Protein AF-C1EFM7-F1 (afdb_monomer_lite)

Radius of gyration: 11.13 Å; chains: 1; bounding box: 27×26×29 Å

Secondary structure (DSSP, 8-state):
--BSSPPSEEEPPTTS-GGGGTT-EEEEEETTTTEEEEEEEEEEETTTTEEEEEETTS-EEEEEHHHHHHTT-EEEE-

pLDDT: mean 87.54, std 5.55, range [59.66, 93.62]

Organism: Micromonas commoda (strain RCC299 / NOUM17 / CCMP2709) (NCBI:txid296587)

Foldseek 3Di:
DWALDDDPFDQAALPDDCVLLAQFWKWFQDPVVNTTFIWTFPDADPPQQWTWTQTPVRDIDIGRNNVRSNVSRITTHD

Sequence (78 aa):
MGLKKPSAGFIQPPEGDLSALNNAQIELFWPDDGMWYKAEVVSLNTRNRSAKVLYATGDVETLSIDEIAQEGHLNVCT

Structure (mmCIF, N/CA/C/O backbone):
data_AF-C1EFM7-F1
#
_entry.id   AF-C1EFM7-F1
#
loop_
_atom_site.group_PDB
_atom_site.id
_atom_site.type_symbol
_atom_site.label_atom_id
_atom_site.label_alt_id
_atom_site.label_comp_id
_atom_site.label_asym_id
_atom_site.label_entity_id
_atom_site.label_seq_id
_atom_site.pdbx_PDB_ins_code
_atom_site.Cartn_x
_atom_site.Cartn_y
_atom_site.Cartn_z
_atom_site.occupancy
_atom_site.B_iso_or_equiv
_atom_site.auth_seq_id
_atom_site.auth_comp_id
_atom_site.auth_asym_id
_atom_site.auth_atom_id
_atom_site.pdbx_PDB_model_num
ATOM 1 N N . MET A 1 1 ? -11.497 -7.456 -6.835 1.00 59.66 1 MET A N 1
ATOM 2 C CA . MET A 1 1 ? -11.082 -7.764 -8.223 1.00 59.66 1 MET A CA 1
ATOM 3 C C . MET A 1 1 ? -9.685 -7.195 -8.415 1.00 59.66 1 MET A C 1
ATOM 5 O O . MET A 1 1 ? -9.523 -6.005 -8.172 1.00 59.66 1 MET A O 1
ATOM 9 N N . GLY A 1 2 ? -8.701 -8.031 -8.753 1.00 71.81 2 GLY A N 1
ATOM 10 C CA . GLY A 1 2 ? -7.318 -7.601 -8.984 1.00 71.81 2 GLY A CA 1
ATOM 11 C C . GLY A 1 2 ? -7.151 -6.837 -10.303 1.00 71.81 2 GLY A C 1
ATOM 12 O O . GLY A 1 2 ? -7.925 -7.009 -11.247 1.00 71.81 2 GLY A O 1
ATOM 13 N N . LEU A 1 3 ? -6.150 -5.968 -10.358 1.00 78.31 3 LEU A N 1
ATOM 14 C CA . LEU A 1 3 ? -5.771 -5.149 -11.502 1.00 78.31 3 LEU A CA 1
ATOM 15 C C . LEU A 1 3 ? -4.486 -5.693 -12.135 1.00 78.31 3 LEU A C 1
ATOM 17 O O . LEU A 1 3 ? -3.555 -6.078 -11.442 1.00 78.31 3 LEU A O 1
ATOM 21 N N . LYS A 1 4 ? -4.376 -5.656 -13.466 1.00 80.44 4 LYS A N 1
ATOM 22 C CA . LYS A 1 4 ? -3.125 -6.030 -14.161 1.00 80.44 4 LYS A CA 1
ATOM 23 C C . LYS A 1 4 ? -2.043 -4.948 -14.123 1.00 80.44 4 LYS A C 1
ATOM 25 O O . LYS A 1 4 ? -0.905 -5.204 -14.494 1.00 80.44 4 LYS A O 1
ATOM 30 N N . LYS A 1 5 ? -2.414 -3.728 -13.748 1.00 79.19 5 LYS A N 1
ATOM 31 C CA . LYS A 1 5 ? -1.524 -2.572 -13.673 1.00 79.19 5 LYS A CA 1
ATOM 32 C C . LYS A 1 5 ? -1.931 -1.698 -12.490 1.00 79.19 5 LYS A C 1
ATOM 34 O O . LYS A 1 5 ? -3.139 -1.597 -12.250 1.00 79.19 5 LYS A O 1
ATOM 39 N N . PRO A 1 6 ? -0.973 -1.062 -11.805 1.00 83.44 6 PRO A N 1
ATOM 40 C CA . PRO A 1 6 ? -1.304 -0.082 -10.791 1.00 83.44 6 PRO A CA 1
ATOM 41 C C . PRO A 1 6 ? -1.941 1.145 -11.454 1.00 83.44 6 PRO A C 1
ATOM 43 O O . PRO A 1 6 ? -1.762 1.420 -12.649 1.00 83.44 6 PRO A O 1
ATOM 46 N N . SER A 1 7 ? -2.728 1.864 -10.673 1.00 84.25 7 SER A N 1
ATOM 47 C CA . SER A 1 7 ? -3.259 3.177 -11.003 1.00 84.25 7 SER A CA 1
ATOM 48 C C . SER A 1 7 ? -2.147 4.235 -10.927 1.00 84.25 7 SER A C 1
ATOM 50 O O . SER A 1 7 ? -1.024 3.957 -10.504 1.00 84.25 7 SER A O 1
ATOM 52 N N . ALA A 1 8 ? -2.447 5.463 -11.366 1.00 83.12 8 ALA A N 1
ATOM 53 C CA . ALA A 1 8 ? -1.508 6.575 -11.241 1.00 83.12 8 ALA A CA 1
ATOM 54 C C . ALA A 1 8 ? -1.143 6.788 -9.762 1.00 83.12 8 ALA A C 1
ATOM 56 O O . ALA A 1 8 ? -2.022 6.876 -8.903 1.00 83.12 8 ALA A O 1
ATOM 57 N N . GLY A 1 9 ? 0.154 6.803 -9.481 1.00 86.12 9 GLY A N 1
ATOM 58 C CA . GLY A 1 9 ? 0.689 6.809 -8.132 1.00 86.12 9 GLY A CA 1
ATOM 59 C C . GLY A 1 9 ? 2.209 6.792 -8.147 1.00 86.12 9 GLY A C 1
ATOM 60 O O . GLY A 1 9 ? 2.837 6.981 -9.195 1.00 86.12 9 GLY A O 1
ATOM 61 N N . PHE A 1 10 ? 2.799 6.561 -6.983 1.00 87.94 10 PHE A N 1
ATOM 62 C CA . PHE A 1 10 ? 4.233 6.355 -6.839 1.00 87.94 10 PHE A CA 1
ATOM 63 C C . PHE A 1 10 ? 4.509 5.102 -6.012 1.00 87.94 10 PHE A C 1
ATOM 65 O O . PHE A 1 10 ? 3.786 4.787 -5.067 1.00 87.94 10 PHE A O 1
ATOM 72 N N . ILE A 1 11 ? 5.582 4.391 -6.360 1.00 89.25 11 ILE A N 1
ATOM 73 C CA . ILE A 1 11 ? 6.043 3.257 -5.564 1.00 89.25 11 ILE A CA 1
ATOM 74 C C . ILE A 1 11 ? 6.670 3.804 -4.288 1.00 89.25 11 ILE A C 1
ATOM 76 O O . ILE A 1 11 ? 7.615 4.595 -4.350 1.00 89.25 11 ILE A O 1
ATOM 80 N N . GLN A 1 12 ? 6.128 3.408 -3.140 1.00 88.25 12 GLN A N 1
ATOM 81 C CA . GLN A 1 12 ? 6.667 3.812 -1.851 1.00 88.25 12 GLN A CA 1
ATOM 82 C C . GLN A 1 12 ? 8.051 3.173 -1.678 1.00 88.25 12 GLN A C 1
ATOM 84 O O . GLN A 1 12 ? 8.152 1.946 -1.723 1.00 88.25 12 GLN A O 1
ATOM 89 N N . PRO A 1 13 ? 9.115 3.958 -1.444 1.00 85.69 13 PRO A N 1
ATOM 90 C CA . PRO A 1 13 ? 10.412 3.392 -1.115 1.00 85.69 13 PRO A CA 1
ATOM 91 C C . PRO A 1 13 ? 10.413 2.881 0.334 1.00 85.69 13 PRO A C 1
ATOM 93 O O . PRO A 1 13 ? 9.774 3.501 1.193 1.00 85.69 13 PRO A O 1
ATOM 96 N N . PRO A 1 14 ? 11.156 1.799 0.644 1.00 81.69 14 PRO A N 1
ATOM 97 C CA . PRO A 1 14 ? 11.210 1.254 1.996 1.00 81.69 14 PRO A CA 1
ATOM 98 C C . PRO A 1 14 ? 11.733 2.318 2.959 1.00 81.69 14 PRO A C 1
ATOM 100 O O . PRO A 1 14 ? 11.068 2.661 3.929 1.00 81.69 14 PRO A O 1
ATOM 103 N N . GLU A 1 15 ? 12.852 2.964 2.655 1.00 81.38 15 GLU A N 1
ATOM 104 C CA . GLU A 1 15 ? 13.429 4.029 3.490 1.00 81.38 15 GLU A CA 1
ATOM 105 C C . GLU A 1 15 ? 12.696 5.383 3.383 1.00 81.38 15 GLU A C 1
ATOM 107 O O . GLU A 1 15 ? 13.166 6.388 3.911 1.00 81.38 15 GLU A O 1
ATOM 112 N N . GLY A 1 16 ? 11.547 5.427 2.703 1.00 74.56 16 GLY A N 1
ATOM 113 C CA . GLY A 1 16 ? 10.751 6.636 2.524 1.00 74.56 16 GLY A CA 1
ATOM 114 C C . GLY A 1 16 ? 9.937 7.045 3.746 1.00 74.56 16 GLY A C 1
ATOM 115 O O . GLY A 1 16 ? 9.651 6.255 4.648 1.00 74.56 16 GLY A O 1
ATOM 116 N N . ASP A 1 17 ? 9.475 8.292 3.717 1.00 83.75 17 ASP A N 1
ATOM 117 C CA . ASP A 1 17 ? 8.484 8.799 4.656 1.00 83.75 17 ASP A CA 1
ATOM 118 C C . ASP A 1 17 ? 7.183 7.994 4.560 1.00 83.75 17 ASP A C 1
ATOM 120 O O . ASP A 1 17 ? 6.490 8.007 3.542 1.00 83.75 17 ASP A O 1
ATOM 124 N N . LEU A 1 18 ? 6.813 7.325 5.654 1.00 83.31 18 LEU A N 1
ATOM 125 C CA . LEU A 1 18 ? 5.539 6.605 5.756 1.00 83.31 18 LEU A CA 1
ATOM 126 C C . LEU A 1 18 ? 4.345 7.567 5.899 1.00 83.31 18 LEU A C 1
ATOM 128 O O . LEU A 1 18 ? 3.194 7.147 5.837 1.00 83.31 18 LEU A O 1
ATOM 132 N N . SER A 1 19 ? 4.608 8.864 6.068 1.00 85.25 19 SER A N 1
ATOM 133 C CA . SER A 1 19 ? 3.605 9.928 6.155 1.00 85.25 19 SER A CA 1
ATOM 134 C C . SER A 1 19 ? 2.642 9.920 4.965 1.00 85.25 19 SER A C 1
ATOM 136 O O . SER A 1 19 ? 1.455 10.178 5.144 1.00 85.25 19 SER A O 1
ATOM 138 N N . ALA A 1 20 ? 3.129 9.556 3.774 1.00 85.69 20 ALA A N 1
ATOM 139 C CA . ALA A 1 20 ? 2.316 9.484 2.565 1.00 85.69 20 ALA A CA 1
ATOM 140 C C . ALA A 1 20 ? 1.371 8.272 2.522 1.00 85.69 20 ALA A C 1
ATOM 142 O O . ALA A 1 20 ? 0.438 8.265 1.732 1.00 85.69 20 ALA A O 1
ATOM 143 N N . LEU A 1 21 ? 1.586 7.266 3.376 1.00 87.31 21 LEU A N 1
ATOM 144 C CA . LEU A 1 21 ? 0.698 6.111 3.509 1.00 87.31 21 LEU A CA 1
ATOM 145 C C . LEU A 1 21 ? -0.455 6.378 4.472 1.00 87.31 21 LEU A C 1
ATOM 147 O O . LEU A 1 21 ? -1.423 5.630 4.491 1.00 87.31 21 LEU A O 1
ATOM 151 N N . ASN A 1 22 ? -0.361 7.398 5.322 1.00 88.12 22 ASN A N 1
ATOM 152 C CA . ASN A 1 22 ? -1.347 7.603 6.370 1.00 88.12 22 ASN A CA 1
ATOM 153 C C . ASN A 1 22 ? -2.715 7.982 5.775 1.00 88.12 22 ASN A C 1
ATOM 155 O O . ASN A 1 22 ? -2.848 9.058 5.200 1.00 88.12 22 ASN A O 1
ATOM 159 N N . ASN A 1 23 ? -3.726 7.118 5.948 1.00 86.81 23 ASN A N 1
ATOM 160 C CA . ASN A 1 23 ? -5.058 7.268 5.341 1.00 86.81 23 ASN A CA 1
ATOM 161 C C . ASN A 1 23 ? -5.022 7.377 3.804 1.00 86.81 23 ASN A C 1
ATOM 163 O O . ASN A 1 23 ? -5.932 7.932 3.191 1.00 86.81 23 ASN A O 1
ATOM 167 N N . ALA A 1 24 ? -3.963 6.862 3.177 1.00 90.31 24 ALA A N 1
ATOM 168 C CA . ALA A 1 24 ? -3.832 6.863 1.733 1.00 90.31 24 ALA A CA 1
ATOM 169 C C . ALA A 1 24 ? -4.419 5.592 1.124 1.00 90.31 24 ALA A C 1
ATOM 171 O O . ALA A 1 24 ? -4.424 4.512 1.728 1.00 90.31 24 ALA A O 1
ATOM 172 N N . GLN A 1 25 ? -4.876 5.730 -0.116 1.00 92.75 25 GLN A N 1
ATOM 173 C CA . GLN A 1 25 ? -5.278 4.597 -0.926 1.00 92.75 25 GLN A CA 1
ATOM 174 C C . GLN A 1 25 ? -4.032 3.996 -1.575 1.00 92.75 25 GLN A C 1
ATOM 176 O O . GLN A 1 25 ? -3.237 4.704 -2.193 1.00 92.75 25 GLN A O 1
ATOM 181 N N . ILE A 1 26 ? -3.850 2.694 -1.412 1.00 91.81 26 ILE A N 1
ATOM 182 C CA 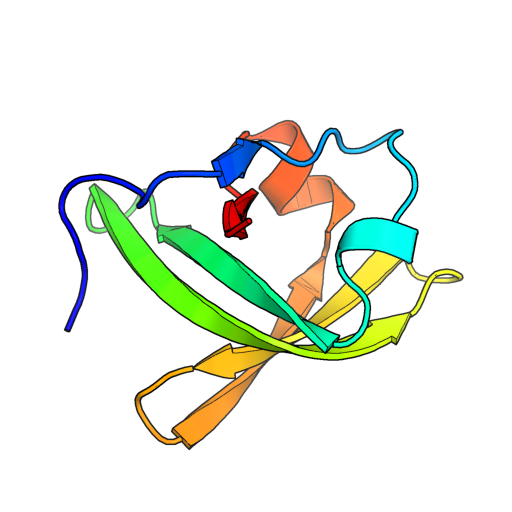. ILE A 1 26 ? -2.685 1.973 -1.907 1.00 91.81 26 ILE A CA 1
ATOM 183 C C . ILE A 1 26 ? -3.107 0.804 -2.789 1.00 91.81 26 ILE A C 1
ATOM 185 O O . ILE A 1 26 ? -4.235 0.307 -2.745 1.00 91.81 26 ILE A O 1
ATOM 189 N N . GLU A 1 27 ? -2.171 0.332 -3.589 1.00 92.81 27 GLU A N 1
ATOM 190 C CA . GLU A 1 27 ? -2.312 -0.876 -4.377 1.00 92.81 27 GLU A CA 1
ATOM 191 C C . GLU A 1 27 ? -1.135 -1.794 -4.073 1.00 92.81 27 GLU A C 1
ATOM 193 O O . GLU A 1 27 ? 0.021 -1.373 -4.098 1.00 92.81 27 GLU A O 1
ATOM 198 N N . LEU A 1 28 ? -1.453 -3.048 -3.772 1.00 90.69 28 LEU A N 1
ATOM 199 C CA . LEU A 1 28 ? -0.493 -4.078 -3.400 1.00 90.69 28 LEU A CA 1
ATOM 200 C C . LEU A 1 28 ? -0.350 -5.079 -4.531 1.00 90.69 28 LEU A C 1
ATOM 202 O O . LEU A 1 28 ? -1.348 -5.657 -4.966 1.00 90.69 28 LEU A O 1
ATOM 206 N N . PHE A 1 29 ? 0.869 -5.286 -5.006 1.00 90.12 29 PHE A N 1
ATOM 207 C CA . PHE A 1 29 ? 1.149 -6.300 -6.008 1.00 90.12 29 PHE A CA 1
ATOM 208 C C . PHE A 1 29 ? 1.384 -7.657 -5.357 1.00 90.12 29 PHE A C 1
ATOM 210 O O . PHE A 1 29 ? 2.266 -7.810 -4.519 1.00 90.12 29 PHE A O 1
ATOM 217 N N . TRP A 1 30 ? 0.615 -8.645 -5.793 1.00 88.19 30 TRP A N 1
ATOM 218 C CA . TRP A 1 30 ? 0.785 -10.031 -5.395 1.00 88.19 30 TRP A CA 1
ATOM 219 C C . TRP A 1 30 ? 1.491 -10.794 -6.518 1.00 88.19 30 TRP A C 1
ATOM 221 O O . TRP A 1 30 ? 0.905 -10.944 -7.597 1.00 88.19 30 TRP A O 1
ATOM 231 N N . PRO A 1 31 ? 2.734 -11.264 -6.300 1.00 84.50 31 PRO A N 1
ATOM 232 C CA . PRO A 1 31 ? 3.516 -11.945 -7.328 1.00 84.50 31 PRO A CA 1
ATOM 233 C C . PRO A 1 31 ? 2.957 -13.327 -7.693 1.00 84.50 31 PRO A C 1
ATOM 235 O O . PRO A 1 31 ? 3.108 -13.728 -8.844 1.00 84.50 31 PRO A O 1
ATOM 238 N N . ASP A 1 32 ? 2.270 -14.014 -6.771 1.00 86.69 32 ASP A N 1
ATOM 239 C CA . ASP A 1 32 ? 1.610 -15.304 -7.030 1.00 86.69 32 ASP A CA 1
ATOM 240 C C . ASP A 1 32 ? 0.609 -15.228 -8.192 1.00 86.69 32 ASP A C 1
ATOM 242 O O . ASP A 1 32 ? 0.626 -16.067 -9.093 1.00 86.69 32 ASP A O 1
ATOM 246 N N . ASP A 1 33 ? 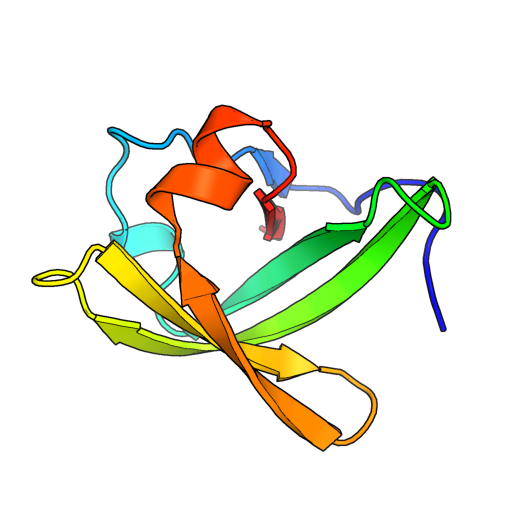-0.228 -14.186 -8.203 1.00 87.88 33 ASP A N 1
ATOM 247 C CA . ASP A 1 33 ? -1.220 -13.951 -9.260 1.00 87.88 33 ASP A CA 1
ATOM 248 C C . ASP A 1 33 ? -0.732 -12.970 -10.340 1.00 87.88 33 ASP A C 1
ATOM 250 O O . ASP A 1 33 ? -1.350 -12.834 -11.401 1.00 87.88 33 ASP A O 1
ATOM 254 N N . GLY A 1 34 ? 0.339 -12.223 -10.064 1.00 87.81 34 GLY A N 1
ATOM 255 C CA . GLY A 1 34 ? 0.780 -11.093 -10.878 1.00 87.81 34 GLY A CA 1
ATOM 256 C C . GLY A 1 34 ? -0.264 -9.972 -10.954 1.00 87.81 34 GLY A C 1
ATOM 257 O O . GLY A 1 34 ? -0.441 -9.360 -12.013 1.00 87.81 34 GLY A O 1
ATOM 258 N N . MET A 1 35 ? -0.999 -9.726 -9.864 1.00 90.50 35 MET A N 1
ATOM 259 C CA . MET A 1 35 ? -2.102 -8.759 -9.818 1.00 90.50 35 MET A CA 1
ATOM 260 C C . MET A 1 35 ? -1.946 -7.732 -8.698 1.00 90.50 35 MET A C 1
ATOM 262 O O . MET A 1 35 ? -1.479 -8.031 -7.607 1.00 90.50 35 MET A O 1
ATOM 266 N N . TRP A 1 36 ? -2.412 -6.516 -8.968 1.00 90.81 36 TRP A N 1
ATOM 267 C CA . TRP A 1 36 ? -2.499 -5.404 -8.028 1.00 90.81 36 TRP A CA 1
ATOM 268 C C . TRP A 1 36 ? -3.861 -5.383 -7.337 1.00 90.81 36 TRP A C 1
ATOM 270 O O . TRP A 1 36 ? -4.906 -5.400 -7.988 1.00 90.81 36 TRP A O 1
ATO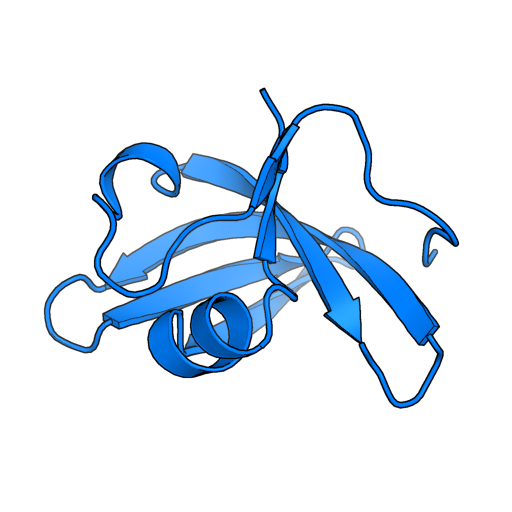M 280 N N . TYR A 1 37 ? -3.871 -5.294 -6.018 1.00 90.62 37 TYR A N 1
ATOM 281 C CA . TYR A 1 37 ? -5.078 -5.273 -5.208 1.00 90.62 37 TYR A CA 1
ATOM 282 C C . TYR A 1 37 ? -5.202 -3.928 -4.512 1.00 90.62 37 TYR A C 1
ATOM 284 O O . TYR A 1 37 ? -4.281 -3.477 -3.839 1.00 90.62 37 TYR A O 1
ATOM 292 N N . LYS A 1 38 ? -6.361 -3.289 -4.678 1.00 91.12 38 LYS A N 1
ATOM 293 C CA . LYS A 1 38 ? -6.662 -2.016 -4.024 1.00 91.12 38 LYS A CA 1
ATOM 294 C 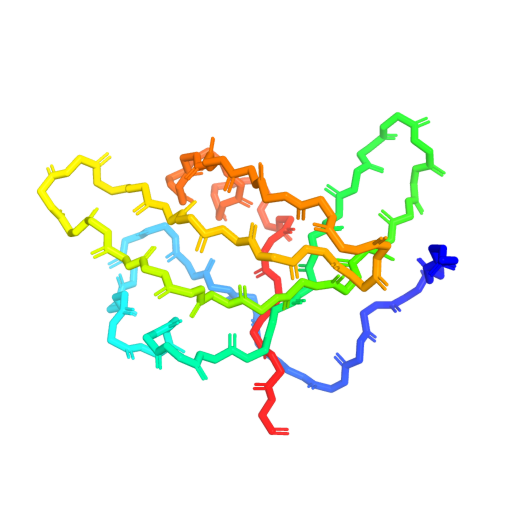C . LYS A 1 38 ? -6.923 -2.239 -2.544 1.00 91.12 38 LYS A C 1
ATOM 296 O O . LYS A 1 38 ? -7.780 -3.054 -2.186 1.00 91.12 38 LYS A O 1
ATOM 301 N N . ALA A 1 39 ? -6.237 -1.463 -1.724 1.00 92.12 39 ALA A N 1
ATOM 302 C CA . ALA A 1 39 ? -6.449 -1.403 -0.296 1.00 92.12 39 ALA A CA 1
ATOM 303 C C . ALA A 1 39 ? -6.348 0.043 0.201 1.00 92.12 39 ALA A C 1
ATOM 305 O O . ALA A 1 39 ? -5.823 0.927 -0.470 1.00 92.12 39 ALA A O 1
ATOM 306 N N . GLU A 1 40 ? -6.870 0.300 1.386 1.00 93.12 40 GLU A N 1
ATOM 307 C CA . GLU A 1 40 ? -6.780 1.598 2.044 1.00 93.12 40 GLU A CA 1
ATOM 308 C C . GLU A 1 40 ? -6.033 1.447 3.360 1.00 93.12 40 GLU A C 1
ATOM 310 O O . GLU A 1 40 ? -6.313 0.534 4.135 1.00 93.12 40 GLU A O 1
ATOM 315 N N . VAL A 1 41 ? -5.073 2.325 3.631 1.00 92.62 41 VAL A N 1
ATOM 316 C CA . VAL A 1 41 ? -4.322 2.277 4.885 1.00 92.62 41 VAL A CA 1
ATOM 317 C C . VAL A 1 41 ? -5.194 2.820 6.010 1.00 92.62 41 VAL A C 1
ATOM 319 O O . VAL A 1 41 ? -5.319 4.026 6.203 1.00 92.62 41 VAL A O 1
ATOM 322 N N . VAL A 1 42 ? -5.759 1.912 6.799 1.00 93.00 42 VAL A N 1
ATOM 323 C CA . VAL A 1 42 ? -6.604 2.263 7.947 1.00 93.00 42 VAL A CA 1
ATOM 324 C C . VAL A 1 42 ? -5.789 2.590 9.194 1.00 93.00 42 VAL A C 1
ATOM 326 O O . VAL A 1 42 ? -6.244 3.326 10.065 1.00 93.00 42 VAL A O 1
ATOM 329 N N . SER A 1 43 ? -4.585 2.031 9.322 1.00 91.69 43 SER A N 1
ATOM 330 C CA . SER A 1 43 ? -3.703 2.330 10.448 1.00 91.69 43 SER A CA 1
ATOM 331 C C . SER A 1 43 ? -2.256 2.070 10.071 1.00 91.69 43 SER A C 1
ATOM 333 O O . SER A 1 43 ? -1.924 1.007 9.567 1.00 91.69 43 SER A O 1
ATOM 335 N N . LEU A 1 44 ? -1.368 3.000 10.393 1.00 90.81 44 LEU A N 1
ATOM 336 C CA . LEU A 1 44 ? 0.056 2.883 10.104 1.00 90.81 44 LEU A CA 1
ATOM 337 C C . LEU A 1 44 ? 0.851 2.786 11.409 1.00 90.81 44 LEU A C 1
ATOM 339 O O . LEU A 1 44 ? 0.636 3.567 12.334 1.00 90.81 44 LEU A O 1
ATOM 343 N N . ASN A 1 45 ? 1.781 1.839 11.485 1.00 90.31 45 ASN A N 1
ATOM 344 C CA . ASN A 1 45 ? 2.689 1.662 12.608 1.00 90.31 45 ASN A CA 1
ATOM 345 C C . ASN A 1 45 ? 4.124 1.954 12.161 1.00 90.31 45 ASN A C 1
ATOM 347 O O . ASN A 1 45 ? 4.823 1.099 11.621 1.00 90.31 45 ASN A O 1
ATOM 351 N N . THR A 1 46 ? 4.579 3.174 12.430 1.00 85.44 46 THR A N 1
ATOM 352 C CA . THR A 1 46 ? 5.931 3.630 12.081 1.00 85.44 46 THR A CA 1
ATOM 353 C C . THR A 1 46 ? 7.024 2.946 12.899 1.00 85.44 46 THR A C 1
ATOM 355 O O . THR A 1 46 ? 8.145 2.811 12.420 1.00 85.44 46 THR A O 1
ATOM 358 N N . ARG A 1 47 ? 6.708 2.462 14.109 1.00 86.25 47 ARG A N 1
ATOM 359 C CA . ARG A 1 47 ? 7.673 1.792 14.994 1.00 86.25 47 ARG A CA 1
ATOM 360 C C . ARG A 1 47 ? 8.051 0.408 14.478 1.00 86.25 47 ARG A C 1
ATOM 362 O O . ARG A 1 47 ? 9.224 0.059 14.484 1.00 86.25 47 ARG A O 1
ATOM 369 N N . ASN A 1 48 ? 7.055 -0.350 14.022 1.00 84.88 48 ASN A N 1
ATOM 370 C CA . ASN A 1 48 ? 7.247 -1.691 13.464 1.00 84.88 48 ASN A CA 1
ATOM 371 C C . ASN A 1 48 ? 7.322 -1.691 11.931 1.00 84.88 48 ASN A C 1
ATOM 373 O O . ASN A 1 48 ? 7.421 -2.761 11.341 1.00 84.88 48 ASN A O 1
ATOM 377 N N . ARG A 1 49 ? 7.243 -0.512 11.296 1.00 88.00 49 ARG A N 1
ATOM 378 C CA . ARG A 1 49 ? 7.220 -0.338 9.834 1.00 88.00 49 ARG A CA 1
ATOM 379 C C . ARG A 1 49 ? 6.173 -1.237 9.168 1.00 88.00 49 ARG A C 1
ATOM 381 O O . ARG A 1 49 ? 6.420 -1.847 8.134 1.00 88.00 49 ARG A O 1
ATOM 388 N N . SER A 1 50 ? 4.991 -1.311 9.774 1.00 91.12 50 SER A N 1
ATOM 389 C CA . SER A 1 50 ? 3.861 -2.094 9.277 1.00 91.12 50 SER A CA 1
ATOM 390 C C . SER A 1 50 ? 2.636 -1.217 9.067 1.00 91.12 50 SER A C 1
ATOM 392 O O . SER A 1 50 ? 2.428 -0.234 9.778 1.00 91.12 50 SER A O 1
ATOM 394 N N . ALA A 1 51 ? 1.815 -1.560 8.083 1.00 91.81 51 ALA A N 1
ATOM 395 C CA . ALA A 1 51 ? 0.546 -0.902 7.833 1.00 91.81 51 ALA A CA 1
ATOM 396 C C . ALA A 1 51 ? -0.584 -1.915 7.889 1.00 91.81 51 ALA A C 1
ATOM 398 O O . ALA A 1 51 ? -0.500 -3.021 7.359 1.00 91.81 51 ALA A O 1
ATOM 399 N N . LYS A 1 52 ? -1.659 -1.502 8.542 1.00 93.62 52 LYS A N 1
ATOM 400 C CA . LYS A 1 52 ? -2.948 -2.154 8.480 1.00 93.62 52 LYS A CA 1
ATOM 401 C C . LYS A 1 52 ? -3.714 -1.566 7.308 1.00 93.62 52 LYS A C 1
ATOM 403 O O . LYS A 1 52 ? -3.931 -0.353 7.250 1.00 93.62 52 LYS A O 1
ATOM 408 N N . VAL A 1 53 ? -4.117 -2.439 6.404 1.00 93.12 53 VAL A N 1
ATOM 409 C CA . VAL A 1 53 ? -4.754 -2.103 5.139 1.00 93.12 53 VAL A CA 1
ATOM 410 C C . VAL A 1 53 ? -6.124 -2.772 5.082 1.00 93.12 53 VAL A C 1
ATOM 412 O O . VAL A 1 53 ? -6.292 -3.884 5.579 1.00 93.12 53 VAL A O 1
ATOM 415 N N . LEU A 1 54 ? -7.112 -2.083 4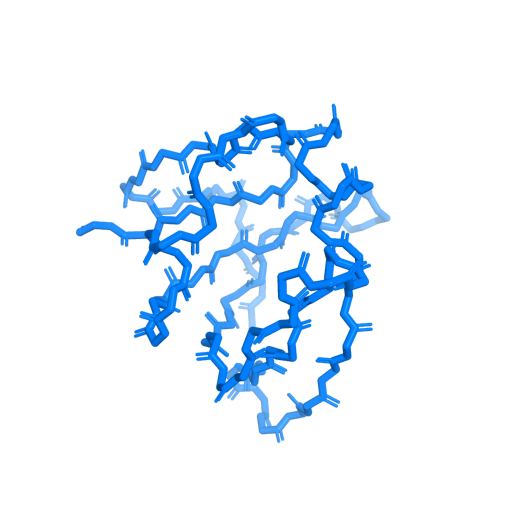.526 1.00 92.94 54 LEU A N 1
ATOM 416 C CA . LEU A 1 54 ? -8.458 -2.586 4.282 1.00 92.94 54 LEU A CA 1
ATOM 417 C C . LEU A 1 54 ? -8.622 -2.800 2.781 1.00 92.94 54 LEU A C 1
ATOM 419 O O . LEU A 1 54 ? -8.630 -1.843 2.009 1.00 92.94 54 LEU A O 1
ATOM 423 N N . TYR A 1 55 ? -8.754 -4.050 2.363 1.00 91.00 55 TYR A N 1
ATOM 424 C CA . TYR A 1 55 ? -9.025 -4.395 0.978 1.00 91.00 55 TYR A CA 1
ATOM 425 C C . TYR A 1 55 ? -10.452 -4.019 0.584 1.00 91.00 55 TYR A C 1
ATOM 427 O O . TYR A 1 55 ? -11.372 -4.000 1.400 1.00 91.00 55 TYR A O 1
ATOM 435 N N . ALA A 1 56 ? -10.669 -3.811 -0.716 1.00 84.44 56 ALA A N 1
ATOM 436 C CA . ALA A 1 56 ? -12.003 -3.548 -1.264 1.00 84.44 56 ALA A CA 1
ATOM 437 C C . ALA A 1 56 ? -13.023 -4.682 -1.012 1.00 84.44 56 ALA A C 1
ATOM 439 O O . ALA A 1 56 ? -14.223 -4.471 -1.168 1.00 84.44 56 ALA A O 1
ATOM 440 N N . THR A 1 57 ? -12.563 -5.884 -0.653 1.00 84.62 57 THR A N 1
ATOM 441 C CA . THR A 1 57 ? -13.418 -7.009 -0.244 1.00 84.62 57 THR A CA 1
ATOM 442 C C . THR A 1 57 ? -14.002 -6.839 1.160 1.00 84.62 57 THR A C 1
ATOM 444 O O . THR A 1 57 ? -14.950 -7.539 1.502 1.00 84.62 57 THR A O 1
ATOM 447 N N . GLY A 1 58 ? -13.485 -5.892 1.950 1.00 86.62 58 GLY A N 1
ATOM 448 C CA . GLY A 1 58 ? -13.822 -5.703 3.362 1.00 86.62 58 GLY A CA 1
ATOM 449 C C . GLY A 1 58 ? -12.843 -6.383 4.322 1.00 86.62 58 GLY A C 1
ATOM 450 O O . GLY A 1 58 ? -12.971 -6.216 5.534 1.00 86.62 58 GLY A O 1
ATOM 451 N N . ASP A 1 59 ? -11.863 -7.121 3.802 1.00 90.81 59 ASP A N 1
ATOM 452 C CA . ASP A 1 59 ? -10.843 -7.788 4.605 1.00 90.81 59 ASP A CA 1
ATOM 453 C C . ASP A 1 59 ? -9.786 -6.802 5.093 1.00 90.81 59 ASP A C 1
ATOM 455 O O . ASP A 1 59 ? -9.315 -5.945 4.345 1.00 90.81 59 ASP A O 1
ATOM 459 N N . VAL A 1 60 ? -9.392 -6.946 6.355 1.00 92.25 60 VAL A N 1
ATOM 460 C CA . VAL A 1 60 ? -8.338 -6.138 6.967 1.00 92.25 60 VAL A CA 1
ATOM 461 C C . VAL A 1 60 ? -7.121 -7.007 7.208 1.00 92.25 60 VAL A C 1
ATOM 463 O O . VAL A 1 60 ? -7.206 -8.026 7.890 1.00 92.25 60 VAL A O 1
ATOM 466 N N . GLU A 1 61 ? -5.972 -6.550 6.734 1.00 92.62 61 GLU A N 1
ATOM 467 C CA . GLU A 1 61 ? -4.706 -7.256 6.874 1.00 92.62 61 GLU A CA 1
ATOM 468 C C . GLU A 1 61 ? -3.620 -6.318 7.390 1.00 92.62 61 GLU A C 1
ATOM 470 O O . GLU A 1 61 ? -3.723 -5.098 7.279 1.00 92.62 61 GLU A O 1
ATOM 475 N N . THR A 1 62 ? -2.594 -6.871 8.034 1.00 92.62 62 THR A N 1
ATOM 476 C CA . THR A 1 62 ? -1.431 -6.100 8.487 1.00 92.62 62 THR A CA 1
ATOM 477 C C . THR A 1 62 ? -0.201 -6.602 7.760 1.00 92.62 62 THR A C 1
ATOM 479 O O . THR A 1 62 ? 0.183 -7.753 7.938 1.00 92.62 62 THR A O 1
ATOM 482 N N . LEU A 1 63 ? 0.409 -5.725 6.968 1.00 90.38 63 LEU A N 1
ATOM 483 C CA . LEU A 1 63 ? 1.556 -6.030 6.123 1.00 90.38 63 LEU A CA 1
ATOM 484 C C . LEU A 1 63 ? 2.767 -5.201 6.543 1.00 90.38 63 LEU A C 1
ATOM 486 O O . LEU A 1 63 ? 2.641 -4.063 7.009 1.00 90.38 63 LEU A O 1
ATOM 490 N N . SER A 1 64 ? 3.951 -5.780 6.379 1.00 90.94 64 SER A N 1
ATOM 491 C CA . SER A 1 64 ? 5.222 -5.098 6.608 1.00 90.94 64 SER A CA 1
ATOM 492 C C . SER A 1 64 ? 5.513 -4.185 5.428 1.00 90.94 64 SER A C 1
ATOM 494 O O . SER A 1 64 ? 5.735 -4.678 4.329 1.00 90.94 64 SER A O 1
ATOM 496 N N . ILE A 1 65 ? 5.537 -2.867 5.653 1.00 89.50 65 ILE A N 1
ATOM 497 C CA . ILE A 1 65 ? 5.840 -1.888 4.602 1.00 89.50 65 ILE A CA 1
ATOM 498 C C . ILE A 1 65 ? 7.236 -2.119 4.041 1.00 89.50 65 ILE A C 1
ATOM 500 O O . ILE A 1 65 ? 7.427 -1.998 2.842 1.00 89.50 65 ILE A O 1
ATOM 504 N N . ASP A 1 66 ? 8.192 -2.459 4.901 1.00 88.94 66 ASP A N 1
ATOM 505 C CA . ASP A 1 66 ? 9.583 -2.675 4.509 1.00 88.94 66 ASP A CA 1
ATOM 506 C C . ASP A 1 66 ? 9.713 -3.728 3.401 1.00 88.94 66 ASP A C 1
ATOM 508 O O . ASP A 1 66 ? 10.296 -3.452 2.361 1.00 88.94 66 ASP A O 1
ATOM 512 N N . GLU A 1 67 ? 9.063 -4.878 3.588 1.00 89.56 67 GLU A N 1
ATOM 513 C CA . GLU A 1 67 ? 9.095 -6.012 2.664 1.00 89.56 67 GLU A CA 1
ATOM 514 C C . GLU A 1 67 ? 8.452 -5.655 1.317 1.00 89.56 67 GLU A C 1
ATOM 516 O O . GLU A 1 67 ? 9.110 -5.674 0.278 1.00 89.56 67 GLU A O 1
ATOM 521 N N . ILE A 1 68 ? 7.195 -5.206 1.340 1.00 89.50 68 ILE A N 1
ATOM 522 C CA . ILE A 1 68 ? 6.455 -4.872 0.114 1.00 89.50 68 ILE A CA 1
ATOM 523 C C . ILE A 1 68 ? 7.047 -3.665 -0.627 1.00 89.50 68 ILE A C 1
ATOM 525 O O . ILE A 1 68 ? 6.986 -3.599 -1.853 1.00 89.50 68 ILE A O 1
ATOM 529 N N . ALA A 1 69 ? 7.625 -2.695 0.085 1.00 88.88 69 ALA A N 1
ATOM 530 C CA . ALA A 1 69 ? 8.275 -1.538 -0.519 1.00 88.88 69 ALA A CA 1
ATOM 531 C C . ALA A 1 69 ? 9.643 -1.907 -1.102 1.00 88.88 69 ALA A C 1
ATOM 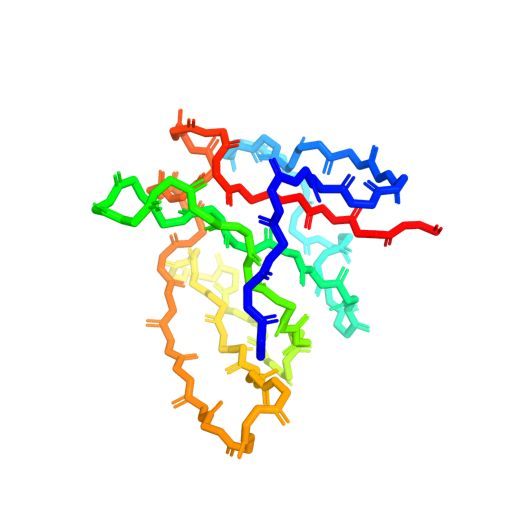533 O O . ALA A 1 69 ? 10.000 -1.416 -2.172 1.00 88.88 69 ALA A O 1
ATOM 534 N N . GLN A 1 70 ? 10.395 -2.789 -0.437 1.00 88.69 70 GLN A N 1
ATOM 535 C CA . GLN A 1 70 ? 11.677 -3.293 -0.928 1.00 88.69 70 GLN A CA 1
ATOM 536 C C . GLN A 1 70 ? 11.515 -4.074 -2.234 1.00 88.69 70 GLN A C 1
ATOM 538 O O . GLN A 1 70 ? 12.355 -3.955 -3.125 1.00 88.69 70 GLN A O 1
ATOM 543 N N . GLU A 1 71 ? 10.423 -4.821 -2.379 1.00 86.94 71 GLU A N 1
ATOM 544 C CA . GLU A 1 71 ? 10.090 -5.496 -3.634 1.00 86.94 71 GLU A CA 1
ATOM 545 C C . GLU A 1 71 ? 9.474 -4.562 -4.694 1.00 86.94 71 GLU A C 1
ATOM 547 O O . GLU A 1 71 ? 9.343 -4.935 -5.857 1.00 86.94 71 GLU A O 1
ATOM 552 N N . GLY A 1 72 ? 9.111 -3.327 -4.327 1.00 86.69 72 GLY A N 1
ATOM 553 C CA . GLY A 1 72 ? 8.427 -2.386 -5.219 1.00 86.69 72 GLY A CA 1
ATOM 554 C C . GLY A 1 72 ? 6.959 -2.745 -5.481 1.00 86.69 72 GLY A C 1
ATOM 555 O O . GLY A 1 72 ? 6.371 -2.311 -6.471 1.00 86.69 72 GLY A O 1
ATOM 556 N N . HIS A 1 73 ? 6.360 -3.531 -4.589 1.00 92.19 73 HIS A N 1
ATOM 557 C CA . HIS A 1 73 ? 4.990 -4.037 -4.654 1.00 92.19 73 HIS A CA 1
ATOM 558 C C . HIS A 1 73 ? 3.970 -3.130 -3.950 1.00 92.19 73 HIS A C 1
ATOM 560 O O . HIS A 1 73 ? 2.803 -3.494 -3.823 1.00 92.19 73 HIS A O 1
ATOM 566 N N . LEU A 1 74 ? 4.388 -1.946 -3.500 1.00 91.31 74 LEU A N 1
ATOM 567 C CA . LEU A 1 74 ? 3.543 -0.975 -2.815 1.00 91.31 74 LEU A CA 1
ATOM 568 C C . LEU A 1 74 ? 3.423 0.306 -3.639 1.00 91.31 74 LEU A C 1
ATOM 570 O O . LEU A 1 74 ? 4.344 1.120 -3.670 1.00 91.31 74 LEU A O 1
ATOM 574 N N . ASN A 1 75 ? 2.269 0.498 -4.272 1.00 92.25 75 ASN A N 1
ATOM 575 C CA . ASN A 1 75 ? 1.935 1.720 -4.997 1.00 92.25 75 ASN A CA 1
ATOM 576 C C . ASN A 1 75 ? 1.003 2.587 -4.150 1.00 92.25 75 ASN A C 1
ATOM 578 O O . ASN A 1 75 ? -0.022 2.109 -3.670 1.00 92.25 75 ASN A O 1
ATOM 582 N N . VAL A 1 76 ? 1.334 3.861 -3.983 1.00 91.31 76 VAL A N 1
ATOM 583 C CA . VAL A 1 76 ? 0.491 4.845 -3.299 1.00 91.31 76 VAL A CA 1
ATOM 584 C C . VAL A 1 76 ? -0.232 5.662 -4.359 1.00 91.31 76 VAL A C 1
ATOM 586 O O . VAL A 1 76 ? 0.412 6.341 -5.161 1.00 91.31 76 VAL A O 1
ATOM 589 N N . CYS A 1 77 ? -1.563 5.586 -4.385 1.00 88.94 77 CYS A N 1
ATOM 590 C CA . CYS A 1 77 ? -2.371 6.395 -5.292 1.00 88.94 77 CYS A CA 1
ATOM 591 C C . CYS A 1 77 ? -2.362 7.864 -4.859 1.00 88.94 77 CYS A C 1
ATOM 593 O O . CYS A 1 77 ? -2.469 8.168 -3.670 1.00 88.94 77 CYS A O 1
ATOM 595 N N . THR A 1 78 ? -2.270 8.761 -5.843 1.00 74.50 78 THR A N 1
ATOM 596 C CA . THR A 1 78 ? -2.284 10.224 -5.663 1.00 74.50 78 THR A CA 1
ATOM 597 C C . THR A 1 78 ? -3.486 10.856 -6.335 1.00 74.50 78 THR A C 1
ATOM 599 O O . THR A 1 78 ? -3.787 10.417 -7.471 1.00 74.50 78 THR A O 1
#